Protein AF-A0A2E5NSG8-F1 (afdb_monomer_lite)

Radius of gyration: 12.79 Å; chains: 1; bounding box: 29×28×30 Å

Structure (mmCIF, N/CA/C/O backbone):
data_AF-A0A2E5NSG8-F1
#
_entry.id   AF-A0A2E5NSG8-F1
#
loop_
_atom_site.group_PDB
_atom_site.id
_atom_site.type_symbol
_atom_site.label_atom_id
_atom_site.label_alt_id
_atom_site.label_comp_id
_atom_site.label_asym_id
_atom_site.label_entity_id
_atom_site.label_seq_id
_atom_site.pdbx_PDB_ins_code
_atom_site.Cartn_x
_atom_site.Cartn_y
_atom_site.Cartn_z
_atom_site.occupancy
_atom_site.B_iso_or_equiv
_atom_site.auth_seq_id
_atom_site.auth_comp_id
_atom_site.auth_asym_id
_atom_site.auth_atom_id
_atom_site.pdbx_PDB_model_num
ATOM 1 N N . MET A 1 1 ? -12.781 -1.609 0.085 1.00 65.06 1 MET A N 1
ATOM 2 C CA . MET A 1 1 ? -11.692 -2.388 -0.551 1.00 65.06 1 MET A CA 1
ATOM 3 C C . MET A 1 1 ? -10.847 -1.527 -1.478 1.00 65.06 1 MET A C 1
ATOM 5 O O . MET A 1 1 ? -9.635 -1.680 -1.458 1.00 65.06 1 MET A O 1
ATOM 9 N N . GLU A 1 2 ? -11.446 -0.585 -2.214 1.00 78.31 2 GLU A N 1
ATOM 10 C CA . GLU A 1 2 ? -10.707 0.330 -3.099 1.00 78.31 2 GLU A CA 1
ATOM 11 C C . GLU A 1 2 ? -9.625 1.143 -2.380 1.00 78.31 2 GLU A C 1
ATOM 13 O O . GLU A 1 2 ? -8.507 1.181 -2.867 1.00 78.31 2 GLU A O 1
ATOM 18 N N . ALA A 1 3 ? -9.897 1.685 -1.184 1.00 84.50 3 ALA A N 1
A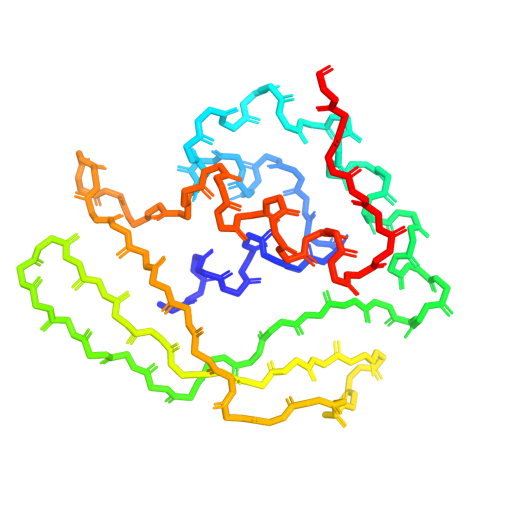TOM 19 C CA . ALA A 1 3 ? -8.893 2.411 -0.393 1.00 84.50 3 ALA A CA 1
ATOM 20 C C . ALA A 1 3 ? -7.612 1.593 -0.129 1.00 84.50 3 ALA A C 1
ATOM 22 O O . ALA A 1 3 ? -6.509 2.116 -0.241 1.00 84.50 3 ALA A O 1
ATOM 23 N N . PHE A 1 4 ? -7.747 0.296 0.169 1.00 93.19 4 PHE A N 1
ATOM 24 C CA . PHE A 1 4 ? -6.599 -0.590 0.370 1.00 93.19 4 PHE A CA 1
ATOM 25 C C . PHE A 1 4 ? -5.822 -0.798 -0.933 1.00 93.19 4 PHE A C 1
ATOM 27 O O . PHE A 1 4 ? -4.615 -0.587 -0.964 1.00 93.19 4 PHE A O 1
ATOM 34 N N . ALA A 1 5 ? -6.506 -1.153 -2.025 1.00 95.69 5 ALA A N 1
ATOM 35 C CA . ALA A 1 5 ? -5.851 -1.333 -3.321 1.00 95.69 5 ALA A CA 1
ATOM 36 C C . ALA A 1 5 ? -5.170 -0.042 -3.810 1.00 95.69 5 ALA A C 1
ATOM 38 O O . ALA A 1 5 ? -4.064 -0.087 -4.343 1.00 95.69 5 ALA A O 1
ATOM 39 N N . LEU A 1 6 ? -5.803 1.109 -3.572 1.00 95.69 6 LEU A N 1
ATOM 40 C CA . LEU A 1 6 ? -5.314 2.436 -3.930 1.00 95.69 6 LEU A CA 1
ATOM 41 C C . LEU A 1 6 ? -3.995 2.773 -3.228 1.00 95.69 6 LEU A C 1
ATOM 43 O O . LEU A 1 6 ? -3.057 3.218 -3.884 1.00 95.69 6 LEU A O 1
ATOM 47 N N . VAL A 1 7 ? -3.891 2.519 -1.917 1.00 96.88 7 VAL A N 1
ATOM 48 C CA . VAL A 1 7 ? -2.665 2.780 -1.140 1.00 96.88 7 VAL A CA 1
ATOM 49 C C . VAL A 1 7 ? -1.461 2.017 -1.692 1.00 96.88 7 VAL A C 1
ATOM 51 O O . VAL A 1 7 ? -0.349 2.538 -1.682 1.00 96.88 7 VAL A O 1
ATOM 54 N N . TYR A 1 8 ? -1.655 0.817 -2.225 1.00 97.06 8 TYR A N 1
ATOM 55 C CA . TYR A 1 8 ? -0.555 0.004 -2.746 1.00 97.06 8 TYR A CA 1
ATOM 56 C C . TYR A 1 8 ? -0.374 0.084 -4.258 1.00 97.06 8 TYR A C 1
ATOM 58 O O . TYR A 1 8 ? 0.622 -0.419 -4.770 1.00 97.06 8 TYR A O 1
ATOM 66 N N . ASN A 1 9 ? -1.276 0.740 -4.983 1.00 97.19 9 ASN A N 1
ATOM 67 C CA . ASN A 1 9 ? -1.099 0.957 -6.409 1.00 97.19 9 ASN A CA 1
ATOM 68 C C . ASN A 1 9 ? 0.106 1.890 -6.641 1.00 97.19 9 ASN A C 1
ATOM 70 O O . ASN A 1 9 ? 0.123 3.030 -6.162 1.00 97.19 9 ASN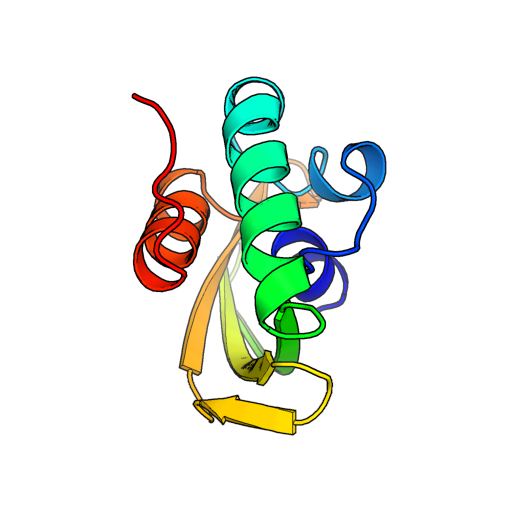 A O 1
ATOM 74 N N . SER A 1 10 ? 1.139 1.394 -7.327 1.00 97.12 10 SER A N 1
ATOM 75 C CA . SER A 1 10 ? 2.350 2.163 -7.642 1.00 97.12 10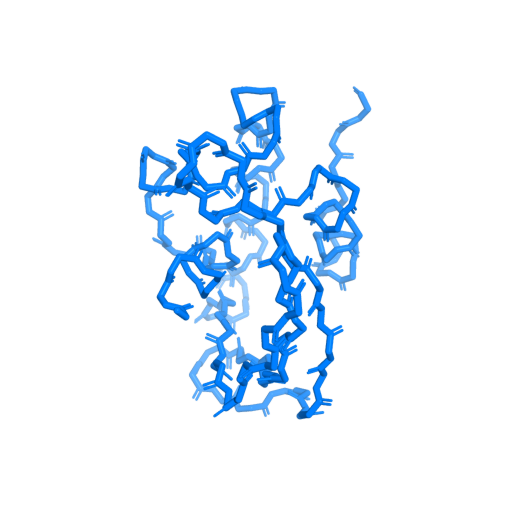 SER A CA 1
ATOM 76 C C . SER A 1 10 ? 2.078 3.287 -8.638 1.00 97.12 10 SER A C 1
ATOM 78 O O . SER A 1 10 ? 2.810 4.268 -8.667 1.00 97.12 10 SER A O 1
ATOM 80 N N . GLU A 1 11 ? 1.026 3.157 -9.441 1.00 96.00 11 GLU A N 1
ATOM 81 C CA . GLU A 1 11 ? 0.652 4.110 -10.487 1.00 96.00 11 GLU A CA 1
ATOM 82 C C . GLU A 1 11 ? -0.370 5.146 -9.999 1.00 96.00 11 GLU A C 1
ATOM 84 O O . GLU A 1 11 ? -0.611 6.138 -10.680 1.00 96.00 11 GLU A O 1
ATOM 89 N N . ALA A 1 12 ? -0.964 4.941 -8.819 1.00 96.25 12 ALA A N 1
ATOM 90 C CA . ALA A 1 12 ? -1.921 5.880 -8.250 1.00 96.25 12 ALA A CA 1
ATOM 91 C C . ALA A 1 12 ? -1.253 7.177 -7.776 1.00 96.25 12 ALA A C 1
ATOM 93 O O . ALA A 1 12 ? -0.132 7.187 -7.257 1.00 96.25 12 ALA A O 1
ATOM 94 N N . GLU A 1 13 ? -1.991 8.277 -7.900 1.00 95.50 13 GLU A N 1
ATOM 95 C CA . GLU A 1 13 ? -1.507 9.599 -7.528 1.00 95.50 13 GLU A CA 1
ATOM 96 C C . GLU A 1 13 ? -1.455 9.773 -6.009 1.00 95.50 13 GLU A C 1
ATOM 98 O O . GLU A 1 13 ? -2.381 9.408 -5.282 1.00 95.50 13 GLU A O 1
ATOM 103 N N . TRP A 1 14 ? -0.372 10.381 -5.519 1.00 96.19 14 TRP A N 1
ATOM 104 C CA . TRP A 1 14 ? -0.084 10.482 -4.087 1.00 96.19 14 TRP A CA 1
ATOM 105 C C . TRP A 1 14 ? -1.228 11.105 -3.276 1.00 96.19 14 TRP A C 1
ATOM 107 O O . TRP A 1 14 ? -1.611 10.572 -2.233 1.00 96.19 14 TRP A O 1
ATOM 117 N N . GLY A 1 15 ? -1.840 12.175 -3.793 1.00 95.50 15 GLY A N 1
ATOM 118 C CA . GLY A 1 15 ? -2.951 12.861 -3.128 1.00 95.50 15 GLY A CA 1
ATOM 119 C C . GLY A 1 15 ? -4.178 11.975 -2.882 1.00 95.50 15 GLY A C 1
ATOM 120 O O . GLY A 1 15 ? -4.934 12.224 -1.948 1.00 95.50 15 GLY A O 1
ATOM 121 N N . GLN A 1 16 ? -4.361 10.911 -3.669 1.00 94.81 16 GLN A N 1
ATOM 122 C CA . GLN A 1 16 ? -5.442 9.942 -3.470 1.00 94.81 16 GLN A CA 1
ATOM 123 C C . GLN A 1 16 ? -5.080 8.901 -2.401 1.00 94.81 16 GLN A C 1
ATOM 125 O O . GLN A 1 16 ? -5.947 8.392 -1.696 1.00 94.81 16 GLN A O 1
ATOM 130 N N . LYS A 1 17 ? -3.788 8.593 -2.264 1.00 95.81 17 LYS A N 1
ATOM 131 C CA . LYS A 1 17 ? -3.262 7.578 -1.344 1.00 95.81 17 LYS A CA 1
ATOM 132 C C . LYS A 1 17 ? -3.142 8.110 0.080 1.00 95.81 17 LYS A C 1
ATOM 134 O O . LYS A 1 17 ? -3.516 7.424 1.028 1.00 95.81 17 LYS A O 1
ATOM 139 N N . VAL A 1 18 ? -2.635 9.336 0.224 1.00 96.25 18 VAL A N 1
ATOM 140 C CA . VAL A 1 18 ? -2.188 9.913 1.503 1.00 96.25 18 VAL A CA 1
ATOM 141 C C . VAL A 1 18 ? -3.279 9.935 2.579 1.00 96.25 18 VAL A C 1
ATOM 143 O O . VAL A 1 18 ? -2.999 9.727 3.757 1.00 96.25 18 VAL A O 1
ATOM 146 N N . VAL A 1 19 ? -4.544 10.107 2.189 1.00 95.19 19 VAL A N 1
ATOM 147 C CA . VAL A 1 19 ? -5.681 10.142 3.126 1.00 95.19 19 VAL A CA 1
ATOM 148 C C . VAL A 1 19 ? -5.966 8.783 3.778 1.00 95.19 19 VAL A C 1
ATOM 150 O O . VAL A 1 19 ? -6.514 8.730 4.881 1.00 95.19 19 VAL A O 1
ATOM 153 N N . HIS A 1 20 ? -5.545 7.695 3.132 1.00 96.75 20 HIS A N 1
ATOM 154 C CA . HIS A 1 20 ? -5.706 6.312 3.580 1.00 96.75 20 HIS A CA 1
ATOM 155 C C . HIS A 1 20 ? -4.433 5.737 4.218 1.00 96.75 20 HIS A C 1
ATOM 157 O O . HIS A 1 20 ? -4.374 4.541 4.497 1.00 96.75 20 HIS A O 1
ATOM 163 N N . LEU A 1 21 ? -3.427 6.574 4.475 1.00 95.81 21 LEU A N 1
ATOM 164 C CA . LEU A 1 21 ? -2.203 6.201 5.177 1.00 95.81 21 LEU A CA 1
ATOM 165 C C . LEU A 1 21 ? -2.153 6.866 6.557 1.00 95.81 21 LEU A C 1
ATOM 167 O O . LEU A 1 21 ? -2.540 8.028 6.745 1.00 95.81 21 LEU A O 1
ATOM 171 N N . GLU A 1 22 ? -1.710 6.106 7.551 1.00 95.00 22 GLU A N 1
ATOM 172 C CA . GLU A 1 22 ? -1.192 6.668 8.801 1.00 95.00 22 GLU A CA 1
ATOM 173 C C . GLU A 1 22 ? 0.162 7.330 8.528 1.00 95.00 22 GLU A C 1
ATOM 175 O O . GLU A 1 22 ? 0.947 6.822 7.729 1.00 95.00 22 GLU A O 1
ATOM 180 N N . ASP A 1 23 ? 0.395 8.496 9.138 1.00 92.56 23 ASP A N 1
ATOM 181 C CA . ASP A 1 23 ? 1.587 9.331 8.915 1.00 92.56 23 ASP A CA 1
ATOM 182 C C . ASP A 1 23 ? 1.874 9.618 7.433 1.00 92.56 23 ASP A C 1
ATOM 184 O O . ASP A 1 23 ? 3.016 9.816 7.025 1.00 92.56 23 ASP A O 1
ATOM 188 N N . GLY A 1 24 ? 0.810 9.651 6.620 1.00 91.12 24 GLY A N 1
ATOM 189 C CA . GLY A 1 24 ? 0.872 9.763 5.166 1.00 91.12 24 GLY A CA 1
ATOM 190 C C . GLY A 1 24 ? 1.884 10.799 4.672 1.00 91.12 24 GLY A C 1
ATOM 191 O O . GLY A 1 24 ? 2.783 10.403 3.940 1.00 91.12 24 GLY A O 1
ATOM 192 N N . PRO A 1 25 ? 1.812 12.082 5.082 1.00 92.81 25 PRO A N 1
ATOM 193 C CA . PRO A 1 25 ? 2.723 13.125 4.600 1.00 92.81 25 PRO A CA 1
ATOM 194 C C . PRO A 1 25 ? 4.220 12.801 4.730 1.00 92.81 25 PRO A C 1
ATOM 196 O O . PRO A 1 25 ? 5.011 13.263 3.916 1.00 92.81 25 PRO A O 1
ATOM 199 N N . GLU A 1 26 ? 4.622 11.977 5.700 1.00 94.69 26 GLU A N 1
ATOM 200 C CA . GLU A 1 26 ? 6.024 11.584 5.898 1.00 94.69 26 GLU A CA 1
ATOM 201 C C . GLU A 1 26 ? 6.494 10.505 4.905 1.00 94.69 26 GLU A C 1
ATOM 203 O O . GLU A 1 26 ? 7.689 10.251 4.763 1.00 94.69 26 GLU A O 1
ATOM 208 N N . LEU A 1 27 ? 5.563 9.863 4.196 1.00 96.38 27 LEU A N 1
ATOM 209 C CA . LEU A 1 27 ? 5.815 8.728 3.308 1.00 96.38 27 LEU A CA 1
ATOM 210 C C . LEU A 1 27 ? 5.837 9.107 1.822 1.00 96.38 27 LEU A C 1
ATOM 212 O O . LEU A 1 27 ? 6.002 8.222 0.982 1.00 96.38 27 LEU A O 1
ATOM 216 N N . GLU A 1 28 ? 5.708 10.391 1.474 1.00 96.44 28 GLU A N 1
ATOM 217 C CA . GLU A 1 28 ? 5.662 10.849 0.077 1.00 96.44 28 GLU A CA 1
ATOM 218 C C . GLU A 1 28 ? 6.932 10.470 -0.699 1.00 96.44 28 GLU A C 1
ATOM 220 O O . GLU A 1 28 ? 6.854 9.892 -1.785 1.00 96.44 28 GLU A O 1
ATOM 225 N N . THR A 1 29 ? 8.107 10.699 -0.107 1.00 96.00 29 THR A N 1
ATOM 226 C CA . THR A 1 29 ? 9.396 10.312 -0.701 1.00 96.00 29 THR A CA 1
ATOM 227 C C . THR A 1 29 ? 9.489 8.799 -0.908 1.00 96.00 29 THR A C 1
ATOM 229 O O . THR A 1 29 ? 9.863 8.341 -1.987 1.00 96.00 29 THR A O 1
ATOM 232 N N . SER A 1 30 ? 9.095 8.007 0.095 1.00 96.69 30 SER A N 1
ATOM 233 C CA . SER A 1 30 ? 9.064 6.541 0.000 1.00 96.69 30 SER A CA 1
ATOM 234 C C . SER A 1 30 ? 8.103 6.068 -1.097 1.00 96.69 30 SER A C 1
ATOM 236 O O . SER A 1 30 ? 8.422 5.154 -1.856 1.00 96.69 30 SER A O 1
ATOM 238 N N . ASN A 1 31 ? 6.947 6.723 -1.238 1.00 96.88 31 ASN A N 1
ATOM 239 C CA . ASN A 1 31 ? 5.992 6.455 -2.309 1.00 96.88 31 ASN A CA 1
ATOM 240 C C . ASN A 1 31 ? 6.562 6.782 -3.699 1.00 96.88 31 ASN A C 1
ATOM 242 O O . ASN A 1 31 ? 6.332 6.019 -4.633 1.00 96.88 31 ASN A O 1
ATOM 246 N N . ALA A 1 32 ? 7.311 7.877 -3.847 1.00 96.44 32 ALA A N 1
ATOM 247 C CA . ALA A 1 32 ? 7.947 8.230 -5.116 1.00 96.44 32 ALA A CA 1
ATOM 248 C C . ALA A 1 32 ? 8.989 7.181 -5.549 1.00 96.44 32 ALA A C 1
ATOM 250 O O . ALA A 1 32 ? 9.011 6.779 -6.713 1.00 96.44 32 ALA A O 1
ATOM 251 N N . ILE A 1 33 ? 9.796 6.678 -4.607 1.00 96.25 33 ILE A N 1
ATOM 252 C CA . ILE A 1 33 ? 10.753 5.586 -4.859 1.00 96.25 33 ILE A CA 1
ATOM 253 C C . ILE A 1 33 ? 10.011 4.305 -5.259 1.00 96.25 33 ILE A C 1
ATOM 255 O O . ILE A 1 33 ? 10.389 3.648 -6.228 1.00 96.25 33 ILE A O 1
ATOM 259 N N . TYR A 1 34 ? 8.934 3.968 -4.547 1.00 96.75 34 TYR A N 1
ATOM 260 C CA . TYR A 1 34 ? 8.094 2.814 -4.864 1.00 96.75 34 TYR A CA 1
ATOM 261 C C . TYR A 1 34 ? 7.455 2.911 -6.257 1.00 96.75 34 TYR A C 1
ATOM 263 O O . TYR A 1 34 ? 7.494 1.938 -7.008 1.00 96.75 34 TYR A O 1
ATOM 271 N N . LYS A 1 35 ? 6.926 4.084 -6.635 1.00 96.62 35 LYS A N 1
ATOM 272 C CA . LYS A 1 35 ? 6.389 4.350 -7.980 1.00 96.62 35 LYS A CA 1
ATOM 273 C C . LYS A 1 35 ? 7.443 4.072 -9.052 1.00 96.62 35 LYS A C 1
ATOM 275 O O . LYS A 1 35 ? 7.198 3.253 -9.933 1.00 96.62 35 LYS A O 1
ATOM 280 N N . ALA A 1 36 ? 8.635 4.654 -8.911 1.00 95.38 36 ALA A N 1
ATOM 281 C CA . ALA A 1 36 ? 9.742 4.439 -9.844 1.00 95.38 36 ALA A CA 1
ATOM 282 C C . ALA A 1 36 ? 10.190 2.964 -9.909 1.00 95.38 36 ALA A C 1
ATOM 284 O O . ALA A 1 36 ? 10.457 2.436 -10.986 1.00 95.38 36 ALA A O 1
ATOM 285 N N . GLY A 1 37 ? 10.237 2.265 -8.770 1.00 93.56 37 GLY A N 1
ATOM 286 C CA . GLY A 1 37 ? 10.535 0.831 -8.734 1.00 93.56 37 GLY A CA 1
ATOM 287 C C . GLY A 1 37 ? 9.481 -0.008 -9.463 1.00 93.56 37 GLY A C 1
ATOM 288 O O . GLY A 1 37 ? 9.824 -0.896 -10.245 1.00 93.56 37 GLY A O 1
ATOM 289 N N . GLY A 1 38 ? 8.199 0.307 -9.259 1.00 93.31 38 GLY A N 1
ATOM 290 C CA . GLY A 1 38 ? 7.070 -0.384 -9.879 1.00 93.31 38 GLY A CA 1
ATOM 291 C C . GLY A 1 38 ? 7.027 -0.265 -11.404 1.00 93.31 38 GLY A C 1
ATOM 292 O O . GLY A 1 38 ? 6.641 -1.227 -12.067 1.00 93.31 38 GLY A O 1
ATOM 293 N N . GLU A 1 39 ? 7.486 0.852 -11.978 1.00 93.94 39 GLU A N 1
ATOM 294 C CA . GLU A 1 39 ? 7.555 1.049 -13.438 1.00 93.94 39 GLU A CA 1
ATOM 295 C C . GLU A 1 39 ? 8.372 -0.052 -14.134 1.00 93.94 39 GLU A C 1
ATOM 297 O O . GLU A 1 39 ? 7.976 -0.551 -15.188 1.00 93.94 39 GLU A O 1
ATOM 302 N N . THR A 1 40 ? 9.456 -0.523 -13.504 1.00 89.44 40 THR A N 1
ATOM 303 C CA . THR A 1 40 ? 10.299 -1.608 -14.045 1.00 89.44 40 THR A CA 1
ATOM 304 C C . THR A 1 40 ? 9.580 -2.961 -14.133 1.00 89.44 40 THR A C 1
ATOM 306 O O . THR A 1 40 ? 9.987 -3.831 -14.902 1.00 89.44 40 THR A O 1
ATOM 309 N N . MET A 1 41 ? 8.487 -3.122 -13.383 1.00 87.38 41 MET A N 1
ATOM 310 C CA . MET A 1 41 ? 7.648 -4.322 -13.324 1.00 87.38 41 MET A CA 1
ATOM 311 C C . MET A 1 41 ? 6.336 -4.169 -14.115 1.00 87.38 41 MET A C 1
ATOM 313 O O . MET A 1 41 ? 5.484 -5.056 -14.062 1.00 87.38 41 MET A O 1
ATOM 317 N N . GLY A 1 42 ? 6.160 -3.057 -14.842 1.00 93.44 42 GLY A N 1
ATOM 318 C CA . GLY A 1 42 ? 4.909 -2.720 -15.530 1.00 93.44 42 GLY A CA 1
ATOM 319 C C . GLY A 1 42 ? 3.792 -2.270 -14.584 1.00 93.44 42 GLY A C 1
ATOM 320 O O . GLY A 1 42 ? 2.621 -2.430 -14.912 1.00 93.44 42 GLY A O 1
ATOM 321 N N . GLY A 1 43 ? 4.153 -1.761 -13.404 1.00 95.75 43 GLY A N 1
ATOM 322 C CA . GLY A 1 43 ? 3.227 -1.375 -12.345 1.00 95.75 43 GLY A CA 1
ATOM 323 C C . GLY A 1 43 ? 2.989 -2.492 -11.328 1.00 95.75 43 GLY A C 1
ATOM 324 O O . GLY A 1 43 ? 3.009 -3.684 -11.647 1.00 95.75 43 GLY A O 1
ATOM 325 N N . ILE A 1 44 ? 2.756 -2.088 -10.080 1.00 97.00 44 ILE A N 1
ATOM 326 C CA . ILE A 1 44 ? 2.399 -2.955 -8.960 1.00 97.00 44 ILE A CA 1
ATOM 327 C C . ILE A 1 44 ? 1.029 -2.518 -8.452 1.00 97.00 44 ILE A C 1
ATOM 329 O O . ILE A 1 44 ? 0.818 -1.357 -8.102 1.00 97.00 44 ILE A O 1
ATOM 333 N N . SER A 1 45 ? 0.090 -3.454 -8.380 1.00 96.75 45 SER A N 1
ATOM 334 C CA . SER A 1 45 ? -1.237 -3.212 -7.814 1.00 96.75 45 SER A CA 1
ATOM 335 C C . SER A 1 45 ? -1.696 -4.405 -6.990 1.00 96.75 45 SER A C 1
ATOM 337 O O . SER A 1 45 ? -1.165 -5.507 -7.116 1.00 96.75 45 SER A O 1
ATOM 339 N N . LEU A 1 46 ? -2.675 -4.183 -6.115 1.00 97.06 46 LEU A N 1
ATOM 340 C CA . LEU A 1 46 ? -3.300 -5.252 -5.344 1.00 97.06 46 LEU A CA 1
ATOM 341 C C . LEU A 1 46 ? -4.728 -5.472 -5.825 1.00 97.06 46 LEU A C 1
ATOM 343 O O . LEU A 1 46 ? -5.448 -4.512 -6.095 1.00 97.06 46 LEU A O 1
ATOM 347 N N . SER A 1 47 ? -5.145 -6.734 -5.875 1.00 96.88 47 SER A N 1
ATOM 348 C CA . SER A 1 47 ? -6.511 -7.142 -6.197 1.00 96.88 47 SER A CA 1
ATOM 349 C C . SER A 1 47 ? -7.167 -7.775 -4.963 1.00 96.88 47 SER A C 1
ATOM 351 O O . SER A 1 47 ? -6.921 -8.947 -4.668 1.00 96.88 47 SER A O 1
ATOM 353 N N . PRO A 1 48 ? -7.948 -7.013 -4.174 1.00 96.94 48 PRO A N 1
ATOM 354 C CA . PRO A 1 48 ? -8.645 -7.546 -3.007 1.00 96.94 48 PRO A CA 1
ATOM 355 C C . PRO A 1 48 ? -9.712 -8.562 -3.414 1.00 96.94 48 PRO A C 1
ATOM 357 O O . PRO A 1 48 ? -10.530 -8.291 -4.290 1.00 96.94 48 PRO A O 1
ATOM 360 N N . LYS A 1 49 ? -9.740 -9.707 -2.732 1.00 96.31 49 LYS A N 1
ATOM 361 C CA . LYS A 1 49 ? -10.734 -10.772 -2.922 1.00 96.31 49 LYS A CA 1
ATOM 362 C C . LYS A 1 49 ? -11.827 -10.722 -1.867 1.00 96.31 49 LYS A C 1
ATOM 364 O O . LYS A 1 49 ? -13.009 -10.803 -2.186 1.00 96.31 49 LYS A O 1
ATOM 369 N N . THR A 1 50 ? -11.430 -10.614 -0.603 1.00 96.88 50 THR A N 1
ATOM 370 C CA . THR A 1 50 ? -12.352 -10.626 0.536 1.00 96.88 50 THR A CA 1
ATOM 371 C C . THR A 1 50 ? -11.875 -9.673 1.622 1.00 96.88 50 THR A C 1
ATOM 373 O O . THR A 1 50 ? -10.687 -9.367 1.734 1.00 96.88 50 THR A O 1
ATOM 376 N N . ALA A 1 51 ? -12.818 -9.204 2.437 1.00 96.44 51 ALA A N 1
ATOM 377 C CA . ALA A 1 51 ? -12.541 -8.436 3.638 1.00 96.44 51 ALA A CA 1
ATOM 378 C C . ALA A 1 51 ? -13.401 -8.976 4.784 1.00 96.44 51 ALA A C 1
ATOM 380 O O . ALA A 1 51 ? -14.621 -9.065 4.654 1.00 96.44 51 ALA A O 1
ATOM 381 N N . VAL A 1 52 ? -12.763 -9.328 5.897 1.00 97.50 52 VAL A N 1
ATOM 382 C CA . VAL A 1 52 ? -13.433 -9.699 7.147 1.00 97.50 52 VAL A CA 1
ATOM 383 C C . VAL A 1 52 ? -13.262 -8.541 8.116 1.00 97.50 52 VAL A C 1
ATOM 385 O O . VAL A 1 52 ? -12.135 -8.222 8.495 1.00 97.50 52 VAL A O 1
ATOM 388 N N . ILE A 1 53 ? -14.371 -7.900 8.477 1.00 97.12 53 ILE A N 1
ATOM 389 C CA . ILE A 1 53 ? -14.400 -6.739 9.370 1.00 97.12 53 ILE A CA 1
ATOM 390 C C . ILE A 1 53 ? -14.761 -7.208 10.779 1.00 97.12 53 ILE A C 1
ATOM 392 O O . ILE A 1 53 ? -15.736 -7.937 10.955 1.00 97.12 53 ILE A O 1
ATOM 396 N N . ASP A 1 54 ? -13.982 -6.765 11.758 1.00 96.81 54 ASP A N 1
ATOM 397 C CA . ASP A 1 54 ? -14.188 -6.973 13.186 1.00 96.81 54 ASP A CA 1
ATOM 398 C C . ASP A 1 54 ? -13.984 -5.632 13.905 1.00 96.81 54 ASP A C 1
ATOM 400 O O . ASP A 1 54 ? -12.859 -5.160 14.073 1.00 96.81 54 ASP A O 1
ATOM 404 N N . GLY A 1 55 ? -15.095 -4.966 14.233 1.00 96.69 55 GLY A N 1
ATOM 405 C CA . GLY A 1 55 ? -15.084 -3.626 14.817 1.00 96.69 55 GLY A CA 1
ATOM 406 C C . GLY A 1 55 ? -14.386 -2.595 13.924 1.00 96.69 55 GLY A C 1
ATOM 407 O O . GLY A 1 55 ? -14.835 -2.302 12.815 1.00 96.69 55 GLY A O 1
ATOM 408 N N . ASP A 1 56 ? -13.293 -2.032 14.430 1.00 97.25 56 ASP A N 1
ATOM 409 C CA . ASP A 1 56 ? -12.456 -1.034 13.764 1.00 97.25 56 ASP A CA 1
ATOM 410 C C . ASP A 1 56 ? -11.271 -1.651 13.002 1.00 97.25 56 ASP A C 1
ATOM 412 O O . ASP A 1 56 ? -10.377 -0.935 12.554 1.00 97.25 56 ASP A O 1
ATOM 416 N N . VAL A 1 57 ? -11.250 -2.971 12.818 1.00 96.69 57 VAL A N 1
ATOM 417 C CA . VAL A 1 57 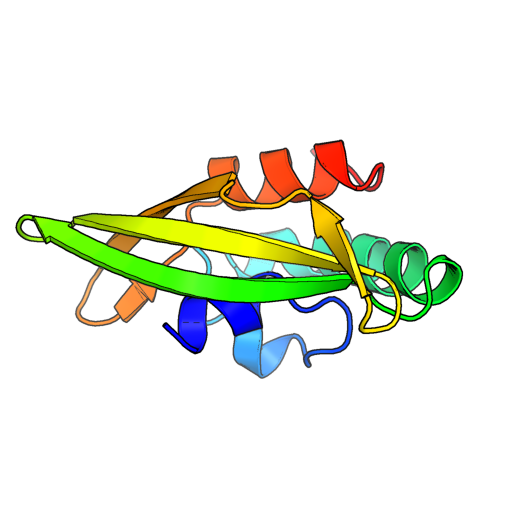? -10.192 -3.688 12.106 1.00 96.69 57 VAL A CA 1
ATOM 418 C C . VAL A 1 57 ? -10.785 -4.456 10.930 1.00 96.69 57 VAL A C 1
ATOM 420 O O . VAL A 1 57 ? -11.814 -5.113 11.050 1.00 96.69 57 VAL A O 1
ATOM 423 N N . ALA A 1 58 ? -10.122 -4.419 9.776 1.00 97.00 58 ALA A N 1
ATOM 424 C CA . ALA A 1 58 ? -10.477 -5.246 8.630 1.00 97.00 58 ALA A CA 1
ATOM 425 C C . ALA A 1 58 ? -9.269 -6.050 8.151 1.00 97.00 58 ALA A C 1
ATOM 427 O O . ALA A 1 58 ? -8.215 -5.491 7.848 1.00 97.00 58 ALA A O 1
ATOM 428 N N . ARG A 1 59 ? -9.439 -7.368 8.039 1.00 97.44 59 ARG A N 1
ATOM 429 C CA . ARG A 1 59 ? -8.466 -8.270 7.416 1.00 97.44 59 ARG A CA 1
ATOM 430 C C . ARG A 1 59 ? -8.842 -8.475 5.959 1.00 97.44 59 ARG A C 1
ATOM 432 O O . ARG A 1 59 ? -9.939 -8.949 5.675 1.00 97.44 59 ARG A O 1
ATOM 439 N N . ILE A 1 60 ? -7.935 -8.138 5.054 1.00 97.62 60 ILE A N 1
ATOM 440 C CA . ILE A 1 60 ? -8.138 -8.225 3.609 1.00 97.62 60 ILE A CA 1
ATOM 441 C C . ILE A 1 60 ? -7.310 -9.379 3.061 1.00 97.62 60 ILE A C 1
ATOM 443 O O . ILE A 1 60 ? -6.103 -9.430 3.300 1.00 97.62 60 ILE A O 1
ATOM 447 N N . THR A 1 61 ? -7.948 -10.266 2.300 1.00 98.00 61 THR A N 1
ATOM 448 C CA . THR A 1 61 ? -7.264 -11.236 1.438 1.00 98.00 61 THR A CA 1
ATOM 449 C C . THR A 1 61 ? -7.159 -10.655 0.034 1.00 98.00 61 THR A C 1
ATOM 451 O O . THR A 1 61 ? -8.149 -10.140 -0.490 1.00 98.00 61 THR A O 1
ATOM 454 N N . TYR A 1 62 ? -5.983 -10.719 -0.583 1.00 97.94 62 TYR A N 1
ATOM 455 C CA . TYR A 1 62 ? -5.707 -10.083 -1.869 1.00 97.94 62 TYR A CA 1
ATOM 456 C C . TYR A 1 62 ? -4.645 -10.834 -2.675 1.00 97.94 62 TYR A C 1
ATOM 458 O O . TYR A 1 62 ? -3.865 -11.611 -2.129 1.00 97.94 62 TYR A O 1
ATOM 466 N N . ASP A 1 63 ? -4.593 -10.537 -3.969 1.00 98.06 63 ASP A N 1
ATOM 467 C CA . ASP A 1 63 ? -3.499 -10.933 -4.853 1.00 98.06 63 ASP A CA 1
ATOM 468 C C . ASP A 1 63 ? -2.605 -9.729 -5.156 1.00 98.06 63 ASP A C 1
ATOM 470 O O . ASP A 1 63 ? -3.078 -8.592 -5.245 1.00 98.06 63 ASP A O 1
ATOM 474 N N . VAL A 1 64 ? -1.310 -9.980 -5.326 1.00 97.25 64 VAL A N 1
ATOM 475 C CA . VAL A 1 64 ? -0.336 -8.999 -5.812 1.00 97.25 64 VAL A CA 1
ATOM 476 C C . VAL A 1 64 ? -0.223 -9.145 -7.320 1.00 97.25 64 VAL A C 1
ATOM 478 O O . VAL A 1 64 ? 0.034 -10.238 -7.830 1.00 97.25 64 VAL A O 1
ATOM 481 N N . MET A 1 65 ? -0.369 -8.031 -8.024 1.00 97.12 65 MET A N 1
ATOM 482 C CA . MET A 1 65 ? -0.328 -7.955 -9.476 1.00 97.12 65 MET A CA 1
ATOM 483 C C . MET A 1 65 ? 0.924 -7.200 -9.925 1.00 97.12 65 MET A C 1
ATOM 485 O O . MET A 1 65 ? 1.153 -6.082 -9.466 1.00 97.12 65 MET A O 1
ATOM 489 N N . PHE A 1 66 ? 1.687 -7.770 -10.860 1.00 95.31 66 PHE A N 1
ATOM 490 C CA . PHE A 1 66 ? 2.771 -7.092 -11.584 1.00 95.31 66 PHE A CA 1
ATOM 491 C C . PHE A 1 66 ? 2.420 -7.030 -13.069 1.00 95.31 66 PHE A C 1
ATOM 493 O O . PHE A 1 66 ? 2.117 -8.066 -13.668 1.00 95.31 66 PHE A O 1
ATOM 500 N N . GLY A 1 67 ? 2.398 -5.837 -13.666 1.00 93.88 67 GLY A N 1
ATOM 501 C CA . GLY A 1 67 ? 2.041 -5.685 -15.083 1.00 93.88 67 GLY A CA 1
ATOM 502 C C . GLY A 1 67 ? 0.676 -6.285 -15.439 1.00 93.88 67 GLY A C 1
ATOM 503 O O . GLY A 1 67 ? 0.514 -6.885 -16.502 1.00 93.88 67 GLY A O 1
ATOM 504 N N . GLY A 1 68 ? -0.283 -6.223 -14.509 1.00 92.38 68 GLY A N 1
ATOM 505 C CA . GLY A 1 68 ? -1.623 -6.800 -14.663 1.00 92.38 68 GLY A CA 1
ATOM 506 C C . GLY A 1 68 ? -1.712 -8.328 -14.533 1.00 92.38 68 GLY A C 1
ATOM 507 O O . GLY A 1 68 ? -2.791 -8.885 -14.730 1.00 92.38 68 GLY A O 1
ATOM 508 N N . LYS A 1 69 ? -0.624 -9.028 -14.185 1.00 95.44 69 LYS A N 1
ATOM 509 C CA . LYS A 1 69 ? -0.613 -10.484 -13.957 1.00 95.44 69 LYS A CA 1
ATOM 510 C C . LYS A 1 69 ? -0.445 -10.811 -12.478 1.00 95.44 69 LYS A C 1
ATOM 512 O O . LYS A 1 69 ? 0.331 -10.151 -11.794 1.00 95.44 69 LYS A O 1
ATOM 517 N N . VAL A 1 70 ? -1.138 -11.848 -12.003 1.00 97.38 70 VAL A N 1
ATOM 518 C CA . VAL A 1 70 ? -0.985 -12.344 -10.626 1.00 97.38 70 VAL A CA 1
ATOM 519 C C . VAL A 1 70 ? 0.449 -12.837 -10.435 1.00 97.38 70 VAL A C 1
ATOM 521 O O . VAL A 1 70 ? 0.899 -13.728 -11.155 1.00 97.38 70 VAL A O 1
ATOM 524 N N . ALA A 1 71 ? 1.156 -12.244 -9.477 1.00 96.25 71 ALA A N 1
ATOM 525 C CA . ALA A 1 71 ? 2.500 -12.639 -9.068 1.00 96.25 71 ALA A CA 1
ATOM 526 C C . ALA A 1 71 ? 2.477 -13.456 -7.768 1.00 96.25 71 ALA A C 1
ATOM 528 O O . ALA A 1 71 ? 3.212 -14.432 -7.642 1.00 96.25 71 ALA A O 1
ATOM 529 N N . TYR A 1 72 ? 1.607 -13.071 -6.830 1.00 95.81 72 TYR A N 1
ATOM 530 C CA . TYR A 1 72 ? 1.388 -13.758 -5.556 1.00 95.81 72 TYR A CA 1
ATOM 531 C C . TYR A 1 72 ? -0.102 -13.761 -5.242 1.00 95.81 72 TYR A C 1
ATOM 533 O O . TYR A 1 72 ? -0.763 -12.739 -5.437 1.00 95.81 72 TYR A O 1
ATOM 541 N N . ASP A 1 73 ? -0.631 -14.878 -4.753 1.00 97.56 73 ASP A N 1
ATOM 542 C CA . ASP A 1 73 ? -2.057 -15.049 -4.509 1.00 97.56 73 ASP A CA 1
ATOM 543 C C . ASP A 1 73 ? -2.394 -15.267 -3.029 1.00 97.56 73 ASP A C 1
ATOM 545 O O . ASP A 1 73 ? -1.592 -15.752 -2.236 1.00 97.56 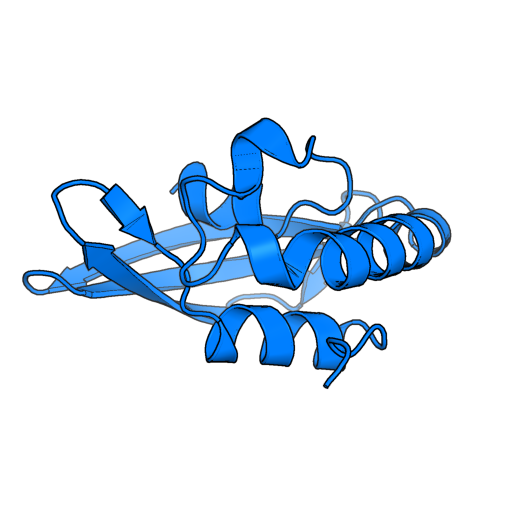73 ASP A O 1
ATOM 549 N N . ASN A 1 74 ? -3.618 -14.886 -2.654 1.00 96.50 74 ASN A N 1
ATOM 550 C CA . ASN A 1 74 ? -4.203 -15.130 -1.329 1.00 96.50 74 ASN A CA 1
ATOM 551 C C . ASN A 1 74 ? -3.361 -14.597 -0.153 1.00 96.50 74 ASN A C 1
ATOM 553 O O . ASN A 1 74 ? -3.391 -15.139 0.954 1.00 96.50 74 ASN A O 1
ATOM 557 N N . MET A 1 75 ? -2.655 -13.493 -0.381 1.00 97.81 75 MET A N 1
ATOM 558 C CA . MET A 1 75 ? -1.940 -12.749 0.647 1.00 97.81 75 MET A CA 1
ATOM 559 C C . MET A 1 75 ? -2.935 -12.096 1.608 1.00 97.81 75 MET A C 1
ATOM 561 O O . MET A 1 75 ? -4.078 -11.818 1.243 1.00 97.81 75 MET A O 1
ATOM 565 N N . THR A 1 76 ? -2.506 -11.807 2.836 1.00 96.88 76 THR A N 1
ATOM 566 C CA . THR A 1 76 ? -3.363 -11.157 3.838 1.00 96.88 76 THR A CA 1
ATOM 567 C C . THR A 1 76 ? -2.695 -9.951 4.470 1.00 96.88 76 THR A C 1
ATOM 569 O O . THR A 1 76 ? -1.527 -10.030 4.841 1.00 96.88 76 THR A O 1
ATOM 572 N N . ARG A 1 77 ? -3.442 -8.856 4.638 1.00 96.69 77 ARG A N 1
ATOM 573 C CA . ARG A 1 77 ? -3.027 -7.654 5.386 1.00 96.69 77 ARG A CA 1
ATOM 574 C C . ARG A 1 77 ? -4.193 -7.090 6.188 1.00 96.69 77 ARG A C 1
ATOM 576 O O . ARG A 1 77 ? -5.344 -7.475 5.977 1.00 96.69 77 ARG A O 1
ATOM 583 N N . THR A 1 78 ? -3.883 -6.210 7.132 1.00 96.00 78 THR A N 1
ATOM 584 C CA . THR A 1 78 ? -4.869 -5.619 8.042 1.00 96.00 78 THR A CA 1
ATOM 585 C C . THR A 1 78 ? -4.890 -4.105 7.897 1.00 96.00 78 THR A C 1
ATOM 587 O O . THR A 1 78 ? -3.840 -3.473 7.866 1.00 96.00 78 THR A O 1
ATOM 590 N N . ILE A 1 79 ? -6.087 -3.525 7.872 1.00 96.25 79 ILE A N 1
ATOM 591 C CA . ILE A 1 79 ? -6.306 -2.076 7.924 1.00 96.25 79 ILE A CA 1
ATOM 592 C C . ILE A 1 79 ? -7.192 -1.710 9.113 1.00 96.25 79 ILE A C 1
ATOM 594 O O . ILE A 1 79 ? -7.935 -2.554 9.620 1.00 96.25 79 ILE A O 1
ATOM 598 N N . ARG A 1 80 ? -7.116 -0.453 9.555 1.00 96.38 80 ARG A N 1
ATOM 599 C CA . ARG A 1 80 ? -7.851 0.060 10.721 1.00 96.38 80 ARG A CA 1
ATOM 600 C C . ARG A 1 80 ? -8.789 1.195 10.340 1.00 96.38 80 ARG A C 1
ATOM 602 O O . ARG A 1 80 ? -8.477 1.979 9.450 1.00 96.38 80 ARG A O 1
ATOM 609 N N . LEU A 1 81 ? -9.933 1.292 11.002 1.00 96.25 81 LEU A N 1
ATOM 610 C CA . LEU A 1 81 ? -10.882 2.384 10.850 1.00 96.25 81 LEU A CA 1
ATOM 611 C C . LEU A 1 81 ? -10.529 3.481 11.854 1.00 96.25 81 LEU A C 1
ATOM 613 O O . LEU A 1 81 ? -10.758 3.336 13.049 1.00 96.25 81 LEU A O 1
ATOM 617 N N . ILE A 1 82 ? -9.993 4.595 11.367 1.00 95.12 82 ILE A N 1
ATOM 618 C CA . ILE A 1 82 ? -9.576 5.726 12.198 1.00 95.12 82 ILE A CA 1
ATOM 619 C C . ILE A 1 82 ? -10.361 6.952 11.763 1.00 95.12 82 ILE A C 1
ATOM 621 O O . ILE A 1 82 ? -10.289 7.365 10.606 1.00 95.12 82 ILE A O 1
ATOM 625 N N . ASN A 1 83 ? -11.122 7.537 12.691 1.00 92.94 83 ASN A N 1
ATOM 626 C CA . ASN A 1 83 ? -11.968 8.708 12.435 1.00 92.94 83 ASN A CA 1
ATOM 627 C C . ASN A 1 83 ? -12.896 8.523 11.214 1.00 92.94 83 ASN A C 1
ATOM 629 O O . ASN A 1 83 ? -13.070 9.431 10.408 1.00 92.94 83 ASN A O 1
ATOM 633 N N . GLY A 1 84 ? -13.457 7.318 11.052 1.00 94.06 84 GLY A N 1
ATOM 634 C CA . GLY A 1 84 ? -14.350 6.980 9.937 1.00 94.06 84 GLY A CA 1
ATOM 635 C C . GLY A 1 84 ? -13.649 6.684 8.605 1.00 94.06 84 GLY A C 1
ATOM 636 O O . GLY A 1 84 ? -14.330 6.411 7.619 1.00 94.06 84 GLY A O 1
ATOM 637 N N . VAL A 1 85 ? -12.313 6.690 8.562 1.00 94.88 85 VAL A N 1
ATOM 638 C CA . VAL A 1 85 ? -11.524 6.390 7.360 1.00 94.88 85 VAL A CA 1
ATOM 639 C C . VAL A 1 85 ? -10.723 5.113 7.565 1.00 94.88 85 VAL A C 1
ATOM 641 O O . VAL A 1 85 ? -9.978 4.975 8.532 1.00 94.88 85 VAL A O 1
ATOM 644 N N . TRP A 1 86 ? -10.858 4.173 6.635 1.00 95.94 86 TRP A N 1
ATOM 645 C CA . TRP A 1 86 ? -10.005 2.993 6.599 1.00 95.94 86 TRP A CA 1
ATOM 646 C C . TRP A 1 86 ? -8.584 3.386 6.194 1.00 95.94 86 TRP A C 1
ATOM 648 O O . TRP A 1 86 ? -8.382 3.965 5.121 1.00 95.94 86 TRP A O 1
ATOM 658 N N . LYS A 1 87 ? -7.623 3.065 7.060 1.00 96.38 87 LYS A N 1
ATOM 659 C CA . LYS A 1 87 ? -6.213 3.399 6.919 1.00 96.38 87 LYS A CA 1
ATOM 660 C C . LYS A 1 87 ? -5.314 2.174 6.982 1.00 96.38 87 LYS A C 1
ATOM 662 O O . LYS A 1 87 ? -5.518 1.257 7.779 1.00 96.38 87 LYS A O 1
ATOM 667 N N . VAL A 1 88 ? -4.297 2.203 6.136 1.00 96.94 88 VAL A N 1
ATOM 668 C CA . VAL A 1 88 ? -3.131 1.330 6.198 1.00 96.94 88 VAL A CA 1
ATOM 669 C C . VAL A 1 88 ? -2.143 1.937 7.191 1.00 96.94 88 VAL A C 1
ATOM 671 O O . VAL A 1 88 ? -1.847 3.133 7.124 1.00 96.94 88 VAL A O 1
ATOM 674 N N . SER A 1 89 ? -1.630 1.113 8.104 1.00 96.19 89 SER A N 1
ATOM 675 C CA . SER A 1 89 ? -0.608 1.567 9.050 1.00 96.19 89 SER A CA 1
ATOM 676 C C . SER A 1 89 ? 0.719 1.838 8.346 1.00 96.19 89 SER A C 1
ATOM 678 O O . SER A 1 89 ? 1.068 1.139 7.391 1.00 96.19 89 SER A O 1
ATOM 680 N N . ARG A 1 90 ? 1.508 2.789 8.857 1.00 96.06 90 ARG A N 1
ATOM 681 C CA . ARG A 1 90 ? 2.862 3.061 8.344 1.00 96.06 90 ARG A CA 1
ATOM 682 C C . ARG A 1 90 ? 3.720 1.797 8.294 1.00 96.06 90 ARG A C 1
ATOM 684 O O . ARG A 1 90 ? 4.416 1.562 7.311 1.00 96.06 90 ARG A O 1
ATOM 691 N N . VAL A 1 91 ? 3.651 0.976 9.343 1.00 96.19 91 VAL A N 1
ATOM 692 C CA . VAL A 1 91 ? 4.423 -0.270 9.452 1.00 96.19 91 VAL A CA 1
ATOM 693 C C . VAL A 1 91 ? 4.053 -1.238 8.329 1.00 96.19 91 VAL A C 1
ATOM 695 O O . VAL A 1 91 ? 4.938 -1.724 7.632 1.00 96.19 91 VAL A O 1
ATOM 698 N N . ASP A 1 92 ? 2.758 -1.472 8.110 1.00 96.56 92 ASP A N 1
ATOM 699 C CA . ASP A 1 92 ? 2.261 -2.377 7.064 1.00 96.56 92 ASP A CA 1
ATOM 700 C C . ASP A 1 92 ? 2.572 -1.853 5.651 1.00 96.56 92 ASP A C 1
ATOM 702 O O . ASP A 1 92 ? 2.923 -2.622 4.754 1.00 96.56 92 ASP A O 1
ATOM 706 N N . TYR A 1 93 ? 2.500 -0.534 5.448 1.00 97.19 93 TYR A N 1
ATOM 707 C CA . TYR A 1 93 ? 2.894 0.089 4.187 1.00 97.19 93 TYR A CA 1
ATOM 708 C C . TYR A 1 93 ? 4.385 -0.109 3.896 1.00 97.19 93 TYR A C 1
ATOM 710 O O . TYR A 1 93 ? 4.755 -0.579 2.820 1.00 97.19 93 TYR A O 1
ATOM 718 N N . CYS A 1 94 ? 5.245 0.199 4.866 1.00 97.00 94 CYS A N 1
ATOM 719 C CA . CYS A 1 94 ? 6.690 0.089 4.707 1.00 97.00 94 CYS A CA 1
ATOM 720 C C . CYS A 1 94 ? 7.181 -1.360 4.599 1.00 97.00 94 CYS A C 1
ATOM 722 O O . CYS A 1 94 ? 8.121 -1.623 3.850 1.00 97.00 94 CYS A O 1
ATOM 724 N N . ASP A 1 95 ? 6.529 -2.303 5.279 1.00 97.12 95 ASP A N 1
ATOM 725 C CA . ASP A 1 95 ? 6.778 -3.739 5.123 1.00 97.12 95 ASP A CA 1
ATOM 726 C C . ASP A 1 95 ? 6.506 -4.214 3.684 1.00 97.12 95 ASP A C 1
ATOM 728 O O . ASP A 1 95 ? 7.329 -4.902 3.067 1.00 97.12 95 ASP A O 1
ATOM 732 N N . PHE A 1 96 ? 5.384 -3.782 3.100 1.00 96.88 96 PHE A N 1
ATOM 733 C CA . PHE A 1 96 ? 5.074 -4.079 1.703 1.00 96.88 96 PHE A CA 1
ATOM 734 C C . PHE A 1 96 ? 6.099 -3.460 0.746 1.00 96.88 96 PHE A C 1
ATOM 736 O O . PHE A 1 96 ? 6.613 -4.144 -0.139 1.00 96.88 96 PHE A O 1
ATOM 743 N N . LEU A 1 97 ? 6.434 -2.183 0.944 1.00 96.75 97 LEU A N 1
ATOM 744 C CA . LEU A 1 97 ? 7.431 -1.464 0.148 1.00 96.75 97 LEU A CA 1
ATOM 745 C C . LEU A 1 97 ? 8.810 -2.143 0.208 1.00 96.75 97 LEU A C 1
ATOM 747 O O . LEU A 1 97 ? 9.472 -2.306 -0.815 1.00 96.75 97 LEU A O 1
ATOM 751 N N . SER A 1 98 ? 9.217 -2.617 1.387 1.00 96.19 98 SER A N 1
ATOM 752 C CA . SER A 1 98 ? 10.441 -3.404 1.567 1.00 96.19 98 SER A CA 1
ATOM 753 C C . SER A 1 98 ? 10.399 -4.721 0.781 1.00 96.19 98 SER A C 1
ATOM 755 O O . SER A 1 98 ? 11.354 -5.060 0.080 1.00 96.19 98 SER A O 1
ATOM 757 N N . SER A 1 99 ? 9.260 -5.423 0.798 1.00 93.19 99 SER A N 1
ATOM 758 C CA . SER A 1 99 ? 9.041 -6.638 -0.007 1.00 93.19 99 SER A CA 1
ATOM 759 C C . SER A 1 99 ? 9.104 -6.366 -1.517 1.00 93.19 99 SER A C 1
ATOM 761 O O . SER A 1 99 ? 9.575 -7.206 -2.284 1.00 93.19 99 SER A O 1
ATOM 763 N N . ALA A 1 100 ? 8.703 -5.164 -1.940 1.00 92.88 100 ALA A N 1
ATOM 764 C CA . ALA A 1 100 ? 8.853 -4.660 -3.305 1.00 92.88 100 ALA A CA 1
ATOM 765 C C . ALA A 1 100 ? 10.271 -4.136 -3.623 1.00 92.88 100 ALA A C 1
ATOM 767 O O . ALA A 1 100 ? 10.500 -3.596 -4.703 1.00 92.88 100 ALA A O 1
ATOM 768 N N . ARG A 1 101 ? 11.242 -4.327 -2.716 1.00 93.44 101 ARG A N 1
ATOM 769 C CA . ARG A 1 101 ? 12.642 -3.871 -2.824 1.00 93.44 101 ARG A CA 1
ATOM 770 C C . ARG A 1 101 ? 12.811 -2.349 -2.873 1.00 93.44 101 ARG A C 1
ATOM 772 O O . ARG A 1 101 ? 13.851 -1.859 -3.304 1.00 93.44 101 ARG A O 1
ATOM 779 N N . THR A 1 102 ? 11.825 -1.609 -2.378 1.00 94.62 102 THR A N 1
ATOM 780 C CA . THR A 1 102 ? 11.836 -0.146 -2.249 1.00 94.62 102 THR A CA 1
ATOM 781 C C . THR A 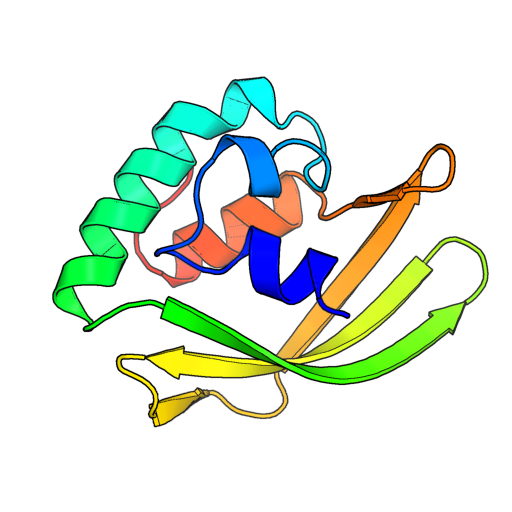1 102 ? 11.529 0.231 -0.796 1.00 94.62 102 THR A C 1
ATOM 783 O O . THR A 1 102 ? 10.453 0.767 -0.525 1.00 94.62 102 THR A O 1
ATOM 786 N N . PRO A 1 103 ? 12.398 -0.119 0.172 1.00 94.44 103 PRO A N 1
ATOM 787 C CA . PRO A 1 103 ? 12.116 0.114 1.586 1.00 94.44 103 PRO A CA 1
ATOM 788 C C . PRO A 1 103 ? 11.871 1.601 1.862 1.00 94.44 103 PRO A C 1
ATOM 790 O O . PRO A 1 103 ? 12.484 2.463 1.231 1.00 94.44 103 PRO A O 1
ATOM 793 N N . CYS A 1 104 ? 10.982 1.895 2.814 1.00 94.19 104 CYS A N 1
ATOM 794 C CA . CYS A 1 104 ? 10.778 3.267 3.272 1.00 94.19 104 CYS A CA 1
ATOM 795 C C . CYS A 1 104 ? 12.089 3.879 3.775 1.00 94.19 104 CYS A C 1
ATOM 797 O O . CYS A 1 104 ? 12.883 3.206 4.435 1.00 94.19 104 CYS A O 1
ATOM 799 N N . SER A 1 105 ? 12.272 5.169 3.511 1.00 83.06 105 SER A N 1
ATOM 800 C CA . SER A 1 105 ? 13.333 5.957 4.132 1.00 83.06 105 SER A CA 1
ATOM 801 C C . SER A 1 105 ? 13.098 6.048 5.645 1.00 83.06 105 SER A C 1
ATOM 803 O O . SER A 1 105 ? 11.952 6.215 6.077 1.00 83.06 105 SER A O 1
ATOM 805 N N . ASN A 1 106 ? 14.173 5.916 6.428 1.00 61.31 106 ASN A N 1
ATOM 806 C CA . ASN A 1 106 ? 14.157 6.149 7.878 1.00 61.31 106 ASN A CA 1
ATOM 807 C C . ASN A 1 106 ? 13.940 7.625 8.209 1.00 61.31 106 ASN A C 1
ATOM 809 O O . ASN A 1 106 ? 14.508 8.470 7.478 1.00 61.31 106 ASN A O 1
#

Foldseek 3Di:
DVLVQQLFWLPHDLVSNQVQADVSVLCVVLSPLLNVLLVVQLIKTKAWDDWDDDPQKIKTFIFIDGNNHGPGHRDIDMWGQDPNHTHDYPVNSQVVSVVSVRHTDD

pLDDT: mean 94.76, std 5.26, range [61.31, 98.06]

Secondary structure (DSSP, 8-state):
-HHHHHHH-SSS-HHHHGGGBTTGGGGHHHHHHHHHHHHTTT-EEEEEEEEEEETTEEEEEEEEEETTEEEEEEEEEEEEEETTEEEB-HHHHHHHHHHTT-PPP-

Sequence (106 aa):
MEAFALVYNSEAEWGQKVVHLEDGPELETSNAIYKAGGETMGGISLSPKTAVIDGDVARITYDVMFGGKVAYDNMTRTIRLINGVWKVSRVDYCDFLSSARTPCSN